Protein AF-A0AAV8CLT0-F1 (afdb_monomer)

Organism: NCBI:txid906938

pLDDT: mean 84.42, std 12.23, range [47.5, 96.56]

Sequence (79 aa):
MDTDDYRLITNADATCIEEIDWDNLLSHREGEICQKRWQQMVRYIGEHKERPFVEQLEVLSQRYCPEMLEYRAKKDELL

Structure (mmCIF, N/CA/C/O backbone):
data_AF-A0AAV8CLT0-F1
#
_entry.id   AF-A0AAV8CLT0-F1
#
loop_
_atom_site.group_PDB
_atom_site.id
_atom_site.type_symbol
_atom_site.label_atom_id
_atom_site.label_alt_id
_atom_site.label_comp_id
_atom_site.label_asym_id
_atom_site.label_entity_id
_atom_site.label_seq_id
_atom_site.pdbx_PDB_ins_code
_atom_site.Cartn_x
_atom_site.Cartn_y
_atom_site.Cartn_z
_atom_site.occupancy
_atom_site.B_iso_or_equiv
_atom_site.auth_seq_id
_atom_site.auth_comp_id
_atom_site.auth_asym_id
_atom_site.auth_atom_id
_atom_site.pdbx_PDB_model_num
ATOM 1 N N . MET A 1 1 ? -3.587 -0.071 -14.751 1.00 61.19 1 MET A N 1
ATOM 2 C CA . MET A 1 1 ? -3.117 -0.066 -13.354 1.00 61.19 1 MET A CA 1
ATOM 3 C C . MET A 1 1 ? -1.626 -0.313 -13.383 1.00 61.19 1 MET A C 1
ATOM 5 O O . MET A 1 1 ? -1.215 -1.173 -14.155 1.00 61.19 1 MET A O 1
ATOM 9 N N . ASP A 1 2 ? -0.833 0.485 -12.671 1.00 81.00 2 ASP A N 1
ATOM 10 C CA . ASP A 1 2 ? 0.618 0.288 -12.637 1.00 81.00 2 ASP A CA 1
ATOM 11 C C . ASP A 1 2 ? 0.935 -1.038 -11.923 1.00 81.00 2 ASP A C 1
ATOM 13 O O . ASP A 1 2 ? 0.305 -1.369 -10.917 1.00 81.00 2 ASP A O 1
ATOM 17 N N . THR A 1 3 ? 1.872 -1.820 -12.461 1.00 84.12 3 THR A N 1
ATOM 18 C CA . THR A 1 3 ? 2.302 -3.084 -11.840 1.00 84.12 3 THR A CA 1
ATOM 19 C C . THR A 1 3 ? 2.973 -2.829 -10.491 1.00 84.12 3 THR A C 1
ATOM 21 O O . THR A 1 3 ? 2.860 -3.659 -9.590 1.00 84.12 3 THR A O 1
ATOM 24 N N . ASP A 1 4 ? 3.622 -1.675 -10.322 1.00 88.69 4 ASP A N 1
ATOM 25 C CA . ASP A 1 4 ? 4.231 -1.299 -9.050 1.00 88.69 4 ASP A CA 1
ATOM 26 C C . ASP A 1 4 ? 3.154 -0.984 -7.998 1.00 88.69 4 ASP A C 1
ATOM 28 O O . ASP A 1 4 ? 3.269 -1.471 -6.881 1.00 88.69 4 ASP A O 1
ATOM 32 N N . ASP A 1 5 ? 2.059 -0.292 -8.348 1.00 90.62 5 ASP A N 1
ATOM 33 C CA . ASP A 1 5 ? 0.948 -0.006 -7.414 1.00 90.62 5 ASP A CA 1
ATOM 34 C C . ASP A 1 5 ? 0.328 -1.291 -6.851 1.00 90.62 5 ASP A C 1
ATOM 36 O O . ASP A 1 5 ? 0.072 -1.398 -5.651 1.00 90.62 5 ASP A O 1
ATOM 40 N N . TYR A 1 6 ? 0.116 -2.279 -7.726 1.00 87.50 6 TYR A N 1
ATOM 41 C CA . TYR A 1 6 ? -0.352 -3.605 -7.331 1.00 87.50 6 TYR A CA 1
ATOM 42 C C . TYR A 1 6 ? 0.617 -4.236 -6.327 1.00 87.50 6 TYR A C 1
ATOM 44 O O . TYR A 1 6 ? 0.212 -4.654 -5.245 1.00 87.50 6 TYR A O 1
ATOM 52 N N . ARG A 1 7 ? 1.913 -4.269 -6.664 1.00 88.94 7 ARG A N 1
ATOM 53 C CA . ARG A 1 7 ? 2.928 -4.934 -5.839 1.00 88.94 7 ARG A CA 1
ATOM 54 C C . ARG A 1 7 ? 3.152 -4.231 -4.504 1.00 88.94 7 ARG A C 1
ATOM 56 O O . ARG A 1 7 ? 3.378 -4.912 -3.512 1.00 88.94 7 ARG A O 1
ATOM 63 N N . LEU A 1 8 ? 3.037 -2.902 -4.455 1.00 91.88 8 LEU A N 1
ATOM 64 C CA . LEU A 1 8 ? 3.082 -2.137 -3.206 1.00 91.88 8 LEU A CA 1
ATOM 65 C C . LEU A 1 8 ? 2.000 -2.605 -2.227 1.00 91.88 8 LEU A C 1
ATOM 67 O O . LEU A 1 8 ? 2.268 -2.727 -1.039 1.00 91.88 8 LEU A O 1
ATOM 71 N N . ILE A 1 9 ? 0.796 -2.907 -2.718 1.00 89.75 9 ILE A N 1
ATOM 72 C CA . ILE A 1 9 ? -0.321 -3.378 -1.888 1.00 89.75 9 ILE A CA 1
ATOM 73 C C . ILE A 1 9 ? -0.176 -4.855 -1.524 1.00 89.75 9 ILE A C 1
ATOM 75 O O . ILE A 1 9 ? -0.468 -5.242 -0.391 1.00 89.75 9 ILE A O 1
ATOM 79 N N . THR A 1 10 ? 0.241 -5.702 -2.468 1.00 85.69 10 THR A N 1
ATOM 80 C CA . THR A 1 10 ? 0.330 -7.147 -2.214 1.00 85.69 10 THR A CA 1
ATOM 81 C C . THR A 1 10 ? 1.519 -7.532 -1.352 1.00 85.69 10 THR A C 1
ATOM 83 O O . THR A 1 10 ? 1.424 -8.516 -0.627 1.00 85.69 10 THR A O 1
ATOM 86 N N . ASN A 1 11 ? 2.615 -6.774 -1.422 1.0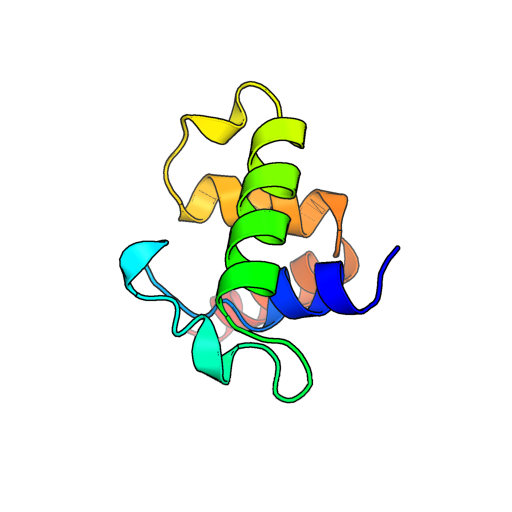0 87.50 11 ASN A N 1
ATOM 87 C CA . ASN A 1 11 ? 3.839 -7.063 -0.676 1.00 87.50 11 ASN A CA 1
ATOM 88 C C . ASN A 1 11 ? 3.897 -6.337 0.675 1.00 87.50 11 ASN A C 1
ATOM 90 O O . ASN A 1 11 ? 4.790 -6.622 1.467 1.00 87.50 11 ASN A O 1
ATOM 94 N N . ALA A 1 12 ? 2.970 -5.412 0.950 1.00 83.94 12 ALA A N 1
ATOM 95 C CA . ALA A 1 12 ? 2.829 -4.787 2.261 1.00 83.94 12 ALA A CA 1
ATOM 96 C C . ALA A 1 12 ? 2.216 -5.787 3.261 1.00 83.94 12 ALA A C 1
ATOM 98 O O . ALA A 1 12 ? 1.023 -5.730 3.569 1.00 83.94 12 ALA A O 1
ATOM 99 N N . ASP A 1 13 ? 3.037 -6.729 3.726 1.00 77.00 13 ASP A N 1
ATOM 100 C CA . ASP A 1 13 ? 2.718 -7.674 4.800 1.00 77.00 13 ASP A CA 1
ATOM 101 C C . ASP A 1 13 ? 3.240 -7.115 6.131 1.00 77.00 13 ASP A C 1
ATOM 103 O O . ASP A 1 13 ? 4.324 -7.457 6.597 1.00 77.00 13 ASP A O 1
ATOM 107 N N . ALA A 1 14 ? 2.502 -6.155 6.687 1.00 79.06 14 ALA A N 1
ATOM 108 C CA . ALA A 1 14 ? 2.864 -5.435 7.904 1.00 79.06 14 ALA A CA 1
ATOM 109 C C . ALA A 1 14 ? 1.609 -5.114 8.723 1.00 79.06 14 ALA A C 1
ATOM 111 O O . ALA A 1 14 ? 0.510 -5.022 8.168 1.00 79.06 14 ALA A O 1
ATOM 112 N N . THR A 1 15 ? 1.753 -4.920 10.038 1.00 76.94 15 THR A N 1
ATOM 113 C CA . THR A 1 15 ? 0.614 -4.518 10.884 1.00 76.94 15 THR A CA 1
ATOM 114 C C . THR A 1 15 ? 0.382 -3.006 10.857 1.00 76.94 15 THR A C 1
ATOM 116 O O . THR A 1 15 ? -0.744 -2.541 11.062 1.00 76.94 15 THR A O 1
ATOM 119 N N . CYS A 1 16 ? 1.427 -2.237 10.538 1.00 85.06 16 CYS A N 1
ATOM 120 C CA . CYS A 1 16 ? 1.387 -0.790 10.371 1.00 85.06 16 CYS A CA 1
ATOM 121 C C . CYS A 1 16 ? 2.382 -0.297 9.302 1.00 85.06 16 CYS A C 1
ATOM 123 O O . CYS A 1 16 ? 3.213 -1.048 8.795 1.00 85.06 16 CYS A O 1
ATOM 125 N N . ILE A 1 17 ? 2.293 0.990 8.948 1.00 86.56 17 ILE A N 1
ATOM 126 C CA . ILE A 1 17 ? 3.104 1.622 7.892 1.00 86.56 17 ILE A CA 1
ATOM 127 C C . ILE A 1 17 ? 4.605 1.640 8.236 1.00 86.56 17 ILE A C 1
ATOM 129 O O . ILE A 1 17 ? 5.450 1.581 7.342 1.00 86.56 17 ILE A O 1
ATOM 133 N N . GLU A 1 18 ? 4.935 1.725 9.524 1.00 89.06 18 GLU A N 1
ATOM 134 C CA . GLU A 1 18 ? 6.301 1.786 10.049 1.00 89.06 18 GLU A CA 1
ATOM 135 C C . GLU A 1 18 ? 7.026 0.438 9.983 1.00 89.06 18 GLU A C 1
ATOM 137 O O . GLU A 1 18 ? 8.253 0.409 9.956 1.00 89.06 18 GLU A O 1
ATOM 142 N N . GLU A 1 19 ? 6.278 -0.664 9.946 1.00 89.75 19 GLU A N 1
ATOM 143 C CA . GLU A 1 19 ? 6.821 -2.024 9.857 1.00 89.75 19 GLU A CA 1
ATOM 144 C C . GLU A 1 19 ? 7.092 -2.466 8.414 1.00 89.75 19 GLU A C 1
ATOM 146 O O . GLU A 1 19 ? 7.672 -3.527 8.189 1.00 89.75 19 GLU A O 1
ATOM 151 N N . ILE A 1 20 ? 6.695 -1.663 7.425 1.00 90.75 20 ILE A N 1
ATOM 152 C CA . ILE A 1 20 ? 6.978 -1.962 6.025 1.00 90.75 20 ILE A CA 1
ATOM 153 C C . ILE A 1 20 ? 8.465 -1.728 5.755 1.00 90.75 20 ILE A C 1
ATOM 155 O O . ILE A 1 20 ? 8.962 -0.602 5.837 1.00 90.75 20 ILE A O 1
ATOM 159 N N . ASP A 1 21 ? 9.160 -2.787 5.348 1.00 93.44 21 ASP A N 1
ATOM 160 C CA . ASP A 1 21 ? 10.515 -2.701 4.811 1.00 93.44 21 ASP A CA 1
ATOM 161 C C . ASP A 1 21 ? 10.480 -2.131 3.385 1.00 93.44 21 ASP A C 1
ATOM 163 O O . ASP A 1 21 ? 10.457 -2.858 2.391 1.00 93.44 21 ASP A O 1
ATOM 167 N N . TRP A 1 22 ? 10.420 -0.801 3.289 1.00 94.44 22 TRP A N 1
ATOM 168 C CA . TRP A 1 22 ? 10.317 -0.085 2.017 1.00 94.44 22 TRP A CA 1
ATOM 169 C C . TRP A 1 22 ? 11.479 -0.383 1.070 1.00 94.44 22 TRP A C 1
ATOM 171 O O . TRP A 1 22 ? 11.253 -0.482 -0.137 1.00 94.44 22 TRP A O 1
ATOM 181 N N . ASP A 1 23 ? 12.692 -0.541 1.604 1.00 94.56 23 ASP A N 1
ATOM 182 C CA . ASP A 1 23 ? 13.909 -0.754 0.816 1.00 94.56 23 ASP A CA 1
ATOM 183 C C . ASP A 1 23 ? 13.943 -2.139 0.162 1.00 94.56 23 ASP A C 1
ATOM 185 O O . ASP A 1 23 ? 14.527 -2.294 -0.911 1.00 94.56 23 ASP A O 1
ATOM 189 N N . ASN A 1 24 ? 13.265 -3.127 0.755 1.00 92.81 24 ASN A N 1
ATOM 190 C CA . ASN A 1 24 ? 13.157 -4.478 0.199 1.00 92.81 24 ASN A CA 1
ATOM 191 C C . ASN A 1 24 ? 11.767 -4.810 -0.375 1.00 92.81 24 ASN A C 1
ATOM 193 O O . ASN A 1 24 ? 11.566 -5.909 -0.896 1.00 92.81 24 ASN A O 1
ATOM 197 N N . LEU A 1 25 ? 10.812 -3.872 -0.340 1.00 93.19 25 LEU A N 1
ATOM 198 C CA . LEU A 1 25 ? 9.427 -4.096 -0.779 1.00 93.19 25 LEU A CA 1
ATOM 199 C C . LEU A 1 25 ? 9.320 -4.429 -2.276 1.00 93.19 25 LEU A C 1
ATOM 201 O O . LEU A 1 25 ? 8.541 -5.300 -2.680 1.00 93.19 25 LEU A O 1
ATOM 205 N N . LEU A 1 26 ? 10.103 -3.727 -3.102 1.00 94.00 26 LEU A N 1
ATOM 206 C CA . LEU A 1 26 ? 10.214 -3.930 -4.546 1.00 94.00 26 LEU A CA 1
ATOM 207 C C . LEU A 1 26 ? 11.693 -3.962 -4.936 1.00 94.00 26 LEU A C 1
ATOM 209 O 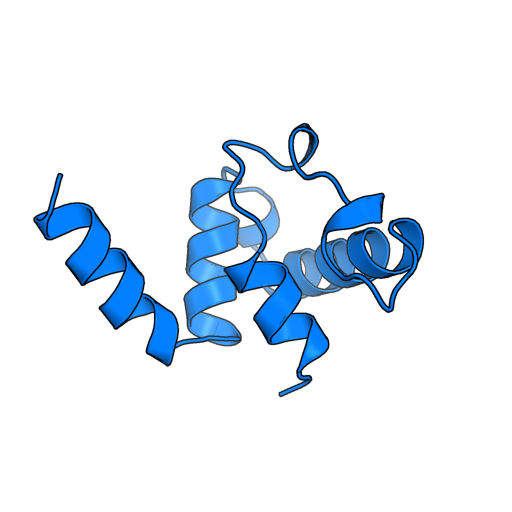O . LEU A 1 26 ? 12.352 -2.931 -4.954 1.00 94.00 26 LEU A O 1
ATOM 213 N N . SER A 1 27 ? 12.203 -5.125 -5.342 1.00 92.06 27 SER A N 1
ATOM 214 C CA . SER A 1 27 ? 13.635 -5.323 -5.632 1.00 92.06 27 SER A CA 1
ATOM 215 C C . SER A 1 27 ? 14.215 -4.415 -6.728 1.00 92.06 27 SER A C 1
ATOM 217 O O . SER A 1 27 ? 15.429 -4.314 -6.869 1.00 92.06 27 SER A O 1
ATOM 219 N N . HIS A 1 28 ? 13.364 -3.815 -7.567 1.00 93.44 28 HIS A N 1
ATOM 220 C CA . HIS A 1 28 ? 13.749 -2.934 -8.675 1.00 93.44 28 HIS A CA 1
ATOM 221 C C . HIS A 1 28 ? 13.482 -1.447 -8.403 1.00 93.44 28 HIS A C 1
ATOM 223 O O . HIS A 1 28 ? 13.658 -0.631 -9.311 1.00 93.44 28 HIS A O 1
ATOM 229 N N . ARG A 1 29 ? 13.027 -1.079 -7.199 1.00 93.81 29 ARG A N 1
ATOM 230 C CA . ARG A 1 29 ? 12.737 0.308 -6.814 1.00 93.81 29 ARG A CA 1
ATOM 231 C C . ARG A 1 29 ? 13.387 0.638 -5.483 1.00 93.81 29 ARG A C 1
ATOM 233 O O . ARG A 1 29 ? 13.408 -0.171 -4.570 1.00 93.81 29 ARG A O 1
ATOM 240 N N . GLU A 1 30 ? 13.858 1.869 -5.372 1.00 96.19 30 GLU A N 1
ATOM 241 C CA . GLU A 1 30 ? 14.335 2.408 -4.102 1.00 96.19 30 GLU A CA 1
ATOM 242 C C . GLU A 1 30 ? 13.166 2.577 -3.122 1.00 96.19 30 GLU A C 1
ATOM 244 O O . GLU A 1 30 ? 12.070 2.992 -3.523 1.00 96.19 30 GLU A O 1
ATOM 249 N N . GLY A 1 31 ? 13.401 2.316 -1.834 1.00 95.38 31 GLY A N 1
ATOM 250 C CA . GLY A 1 31 ? 12.352 2.377 -0.819 1.00 95.38 31 GLY A CA 1
ATOM 251 C C . GLY A 1 31 ? 11.710 3.755 -0.687 1.00 95.38 31 GLY A C 1
ATOM 252 O O . GLY A 1 31 ? 10.491 3.857 -0.544 1.00 95.38 31 GLY A O 1
ATOM 253 N N . GLU A 1 32 ? 12.478 4.833 -0.864 1.00 96.56 32 GLU A N 1
ATOM 254 C CA . GLU A 1 32 ? 11.937 6.199 -0.870 1.00 96.56 32 GLU A CA 1
ATOM 255 C C . GLU A 1 32 ? 10.905 6.408 -1.998 1.00 96.56 32 GLU A C 1
ATOM 257 O O . GLU A 1 32 ? 9.895 7.095 -1.811 1.00 96.56 32 GLU A O 1
ATOM 262 N N . ILE A 1 33 ? 11.117 5.794 -3.169 1.00 95.81 33 ILE A N 1
ATOM 263 C CA . ILE A 1 33 ? 10.172 5.856 -4.295 1.00 95.81 33 ILE A CA 1
ATOM 264 C C . ILE A 1 33 ? 8.893 5.093 -3.942 1.00 95.81 33 ILE A C 1
ATOM 266 O O . ILE A 1 33 ? 7.796 5.623 -4.141 1.00 95.81 33 ILE A O 1
ATOM 270 N N . CYS A 1 34 ? 9.026 3.891 -3.378 1.00 95.56 34 CYS A N 1
ATOM 271 C CA . CYS A 1 34 ? 7.902 3.082 -2.904 1.00 95.56 34 CYS A CA 1
ATOM 272 C C . CYS A 1 34 ? 7.067 3.840 -1.864 1.00 95.56 34 CYS A C 1
ATOM 274 O O . CYS A 1 34 ? 5.848 3.95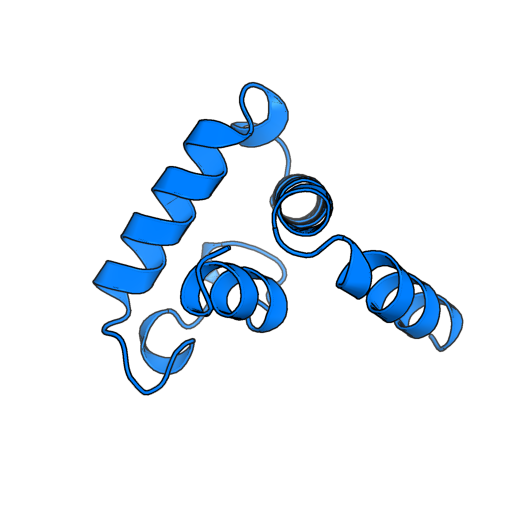2 -2.003 1.00 95.56 34 CYS A O 1
ATOM 276 N N . GLN A 1 35 ? 7.725 4.442 -0.872 1.00 94.88 35 GLN A N 1
ATOM 277 C CA . GLN A 1 35 ? 7.070 5.182 0.201 1.00 94.88 35 GLN A CA 1
ATOM 278 C C . GLN A 1 35 ? 6.348 6.431 -0.324 1.00 94.88 35 GLN A C 1
ATOM 280 O O . GLN A 1 35 ? 5.179 6.661 0.000 1.00 94.88 35 GLN A O 1
ATOM 285 N N . LYS A 1 36 ? 6.996 7.228 -1.186 1.00 95.56 36 LYS A N 1
ATOM 286 C CA . LYS A 1 36 ? 6.354 8.389 -1.831 1.00 95.56 36 LYS A CA 1
ATOM 287 C C . LYS A 1 36 ? 5.135 7.967 -2.638 1.00 95.56 36 LYS A C 1
ATOM 289 O O . LYS A 1 36 ? 4.109 8.651 -2.604 1.00 95.56 36 LYS A O 1
ATOM 294 N N . ARG A 1 37 ? 5.232 6.849 -3.363 1.00 95.00 37 ARG A N 1
ATOM 295 C CA . ARG A 1 37 ? 4.119 6.341 -4.162 1.00 95.00 37 ARG A CA 1
ATOM 296 C C . ARG A 1 37 ? 2.959 5.886 -3.282 1.00 95.00 37 ARG A C 1
ATOM 298 O O . ARG A 1 37 ? 1.830 6.309 -3.526 1.00 95.00 37 ARG A O 1
ATOM 305 N N . TRP A 1 38 ? 3.236 5.137 -2.220 1.00 93.69 38 TRP A N 1
ATOM 306 C CA . TRP A 1 38 ? 2.232 4.750 -1.231 1.00 93.69 38 TRP A CA 1
ATOM 307 C C . TRP A 1 38 ? 1.511 5.966 -0.638 1.00 93.69 38 TRP A C 1
ATOM 309 O O . TRP A 1 38 ? 0.283 6.024 -0.624 1.00 93.69 38 TRP A O 1
ATOM 319 N N . GLN A 1 39 ? 2.255 6.995 -0.220 1.00 93.12 39 GLN A N 1
ATOM 320 C CA . GLN A 1 39 ? 1.669 8.230 0.312 1.00 93.12 39 GLN A CA 1
ATOM 321 C C . GLN A 1 39 ? 0.746 8.925 -0.698 1.00 93.12 39 GLN A C 1
ATOM 323 O O . GLN A 1 39 ? -0.275 9.493 -0.309 1.00 93.12 39 GLN A O 1
ATOM 328 N N . GLN A 1 40 ? 1.071 8.888 -1.994 1.00 93.56 40 GLN A N 1
ATOM 329 C CA . GLN A 1 40 ? 0.165 9.387 -3.030 1.00 93.56 40 GLN A CA 1
ATOM 330 C C . GLN A 1 40 ? -1.116 8.553 -3.083 1.00 93.56 40 GLN A C 1
ATOM 332 O O . GLN A 1 40 ? -2.201 9.129 -3.071 1.00 93.56 40 GLN A O 1
ATOM 337 N N . MET A 1 41 ? -1.008 7.223 -3.094 1.00 93.12 41 MET A N 1
ATOM 338 C CA . MET A 1 41 ? -2.166 6.323 -3.118 1.00 93.12 41 MET A CA 1
ATOM 339 C C . MET A 1 41 ? -3.092 6.571 -1.917 1.00 93.12 41 MET A C 1
ATOM 341 O O . MET A 1 41 ? -4.294 6.759 -2.103 1.00 93.12 41 MET A O 1
ATOM 345 N N . VAL A 1 42 ? -2.531 6.701 -0.710 1.00 92.38 42 VAL A N 1
ATOM 346 C CA . VAL A 1 42 ? -3.276 7.035 0.518 1.00 92.38 42 VAL A CA 1
ATOM 347 C C . VAL A 1 42 ? -3.942 8.415 0.439 1.00 92.38 42 VAL A C 1
ATOM 349 O O . VAL A 1 42 ? -5.072 8.593 0.883 1.00 92.38 42 VAL A O 1
ATOM 352 N N . ARG A 1 43 ? -3.310 9.421 -0.175 1.00 92.50 43 ARG A N 1
ATOM 353 C CA . ARG A 1 43 ? -3.967 10.728 -0.382 1.00 92.50 43 ARG A CA 1
ATOM 354 C C . ARG A 1 43 ? -5.180 10.632 -1.312 1.00 92.50 43 ARG A C 1
ATOM 356 O O . ARG A 1 43 ? -6.127 11.397 -1.145 1.00 92.50 43 ARG A O 1
ATOM 363 N N . TYR A 1 44 ? -5.165 9.708 -2.274 1.00 91.69 44 TYR A N 1
ATOM 364 C CA . TYR A 1 44 ? -6.237 9.544 -3.259 1.00 91.69 44 TYR A CA 1
ATOM 365 C C . TYR A 1 44 ? -7.433 8.714 -2.774 1.00 91.69 44 TYR A C 1
ATOM 367 O O . TYR A 1 44 ? -8.472 8.747 -3.434 1.00 91.69 44 TYR A O 1
ATOM 375 N N . ILE A 1 45 ? -7.342 8.027 -1.628 1.00 90.44 45 ILE A N 1
ATOM 376 C CA . ILE A 1 45 ? -8.497 7.343 -1.011 1.00 90.44 45 ILE A CA 1
ATOM 377 C C . ILE A 1 45 ? -9.379 8.285 -0.166 1.00 90.44 45 ILE A C 1
ATOM 379 O O . ILE A 1 45 ? -10.338 7.841 0.456 1.00 90.44 45 ILE A O 1
ATOM 383 N N . GLY A 1 46 ? -9.105 9.595 -0.168 1.00 89.56 46 GLY A N 1
ATOM 384 C CA . GLY A 1 46 ? -9.990 10.606 0.417 1.00 89.56 46 GLY A CA 1
ATOM 385 C C . GLY A 1 46 ? -10.054 10.537 1.943 1.00 89.56 46 GLY A C 1
ATOM 386 O O . GLY A 1 46 ? -9.019 10.537 2.605 1.00 89.56 46 GLY A O 1
ATOM 387 N N . GLU A 1 47 ? -11.263 10.495 2.505 1.00 89.44 47 GLU A N 1
ATOM 388 C CA . GLU A 1 47 ? -11.492 10.420 3.959 1.00 89.44 47 GLU A CA 1
ATOM 389 C C . GLU A 1 47 ? -10.905 9.155 4.603 1.00 89.44 47 GLU A C 1
ATOM 391 O O . GLU A 1 47 ? -10.571 9.150 5.785 1.00 89.44 47 GLU A O 1
ATOM 396 N N . HIS A 1 48 ? -10.690 8.098 3.815 1.00 88.75 48 HIS A N 1
ATOM 397 C CA . HIS A 1 48 ? -10.095 6.859 4.305 1.00 88.75 48 HIS A CA 1
ATOM 398 C C . HIS A 1 48 ? -8.626 7.015 4.721 1.00 88.75 48 HIS A C 1
ATOM 400 O O . HIS A 1 48 ? -8.127 6.191 5.478 1.00 88.75 48 HIS A O 1
ATOM 406 N N . L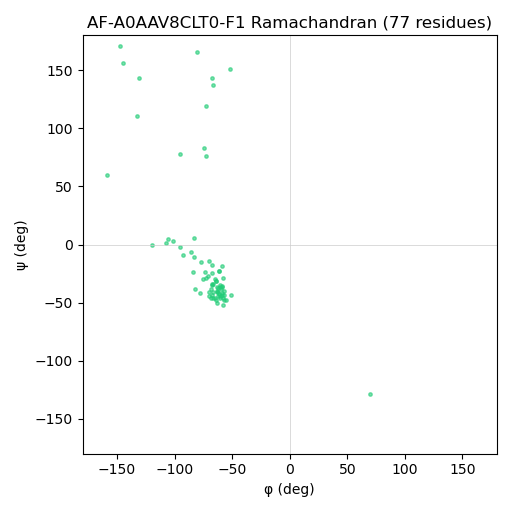YS A 1 49 ? -7.938 8.084 4.295 1.00 88.56 49 LYS A N 1
ATOM 407 C CA . LYS A 1 49 ? -6.529 8.346 4.641 1.00 88.56 49 LYS A CA 1
ATOM 408 C C . LYS A 1 49 ? -6.275 8.515 6.147 1.00 88.56 49 LYS A C 1
ATOM 410 O O . LYS A 1 49 ? -5.132 8.423 6.577 1.00 88.56 49 LYS A O 1
ATOM 415 N N . GLU A 1 50 ? -7.305 8.869 6.919 1.00 89.06 50 GLU A N 1
ATOM 416 C CA . GLU A 1 50 ? -7.205 9.119 8.368 1.00 89.06 50 GLU A CA 1
ATOM 417 C C . GLU A 1 50 ? -7.573 7.878 9.192 1.00 89.06 50 GLU A C 1
ATOM 419 O O . GLU A 1 50 ? -7.496 7.895 10.418 1.00 89.06 50 GLU A O 1
ATOM 424 N N . ARG A 1 51 ? -7.965 6.788 8.524 1.00 89.44 51 ARG A N 1
ATOM 425 C CA . ARG A 1 51 ? -8.349 5.530 9.167 1.00 89.44 51 ARG A CA 1
ATOM 426 C C . ARG A 1 51 ? -7.128 4.691 9.558 1.00 89.44 51 ARG A C 1
ATOM 428 O O . ARG A 1 51 ? -6.032 4.957 9.063 1.00 89.44 51 ARG A O 1
ATOM 435 N N . PRO A 1 52 ? -7.290 3.665 10.411 1.00 89.69 52 PRO A N 1
ATOM 436 C CA . PRO A 1 52 ? -6.228 2.710 10.714 1.00 89.69 52 PRO A CA 1
ATOM 437 C C . PRO A 1 52 ? -5.607 2.093 9.456 1.00 89.69 52 PRO A C 1
ATOM 439 O O . PRO A 1 52 ? -6.275 1.922 8.436 1.00 89.69 52 PRO A O 1
ATOM 442 N N . PHE A 1 53 ? -4.331 1.715 9.548 1.00 88.75 53 PHE A N 1
ATOM 443 C CA . PHE A 1 53 ? -3.559 1.163 8.430 1.00 88.75 53 PHE A CA 1
ATOM 444 C C . PHE A 1 53 ? -4.267 -0.003 7.723 1.00 88.75 53 PHE A C 1
ATOM 446 O O . PHE A 1 53 ? -4.328 -0.029 6.496 1.00 88.75 53 PHE A O 1
ATOM 453 N N . VAL A 1 54 ? -4.861 -0.922 8.487 1.00 87.69 54 VAL A N 1
ATOM 454 C CA . VAL A 1 54 ? -5.584 -2.082 7.943 1.00 87.69 54 VAL A CA 1
ATOM 455 C C . VAL A 1 54 ? -6.771 -1.652 7.075 1.00 87.69 54 VAL A C 1
ATOM 457 O O . VAL A 1 54 ? -6.944 -2.174 5.977 1.00 87.69 54 VAL A O 1
ATOM 460 N N . GLU A 1 55 ? -7.537 -0.645 7.504 1.00 89.69 55 GLU A N 1
ATOM 461 C CA . GLU A 1 55 ? -8.654 -0.107 6.715 1.00 89.69 55 GLU A CA 1
ATOM 462 C C . GLU A 1 55 ? -8.166 0.633 5.463 1.00 89.69 55 GLU A C 1
ATOM 464 O O . GLU A 1 55 ? -8.766 0.516 4.393 1.00 89.69 55 GLU A O 1
ATOM 469 N N . GLN A 1 56 ? -7.059 1.379 5.562 1.00 91.88 56 GLN A N 1
ATOM 470 C CA . GLN A 1 56 ? -6.439 2.004 4.389 1.00 91.88 56 GLN A CA 1
ATOM 471 C C . GLN A 1 56 ? -6.018 0.946 3.368 1.00 91.88 56 GLN A C 1
ATOM 473 O O . GLN A 1 56 ? -6.297 1.092 2.177 1.00 91.88 56 GLN A O 1
ATOM 478 N N . LEU A 1 57 ? -5.370 -0.125 3.832 1.00 89.19 57 LEU A N 1
ATOM 479 C CA . LEU A 1 57 ? -4.911 -1.230 3.000 1.00 89.19 57 LEU A CA 1
ATOM 480 C C . LEU A 1 57 ? -6.080 -1.966 2.338 1.00 89.19 57 LEU A C 1
ATOM 482 O O . LEU A 1 57 ? -5.971 -2.343 1.172 1.00 89.19 57 LEU A O 1
ATOM 486 N N . GLU A 1 58 ? -7.209 -2.122 3.026 1.00 88.50 58 GLU A N 1
ATOM 487 C CA . GLU A 1 58 ? -8.428 -2.686 2.444 1.00 88.50 58 GLU A CA 1
ATOM 488 C C . GLU A 1 58 ? -8.972 -1.807 1.309 1.00 88.50 58 GLU A C 1
ATOM 490 O O . GLU A 1 58 ? -9.169 -2.297 0.197 1.00 88.50 58 GLU A O 1
ATOM 495 N N . VAL A 1 59 ? -9.136 -0.497 1.530 1.00 91.56 59 VAL A N 1
ATOM 496 C CA . VAL A 1 59 ? -9.636 0.435 0.498 1.00 91.56 59 VAL A CA 1
ATOM 497 C C . VAL A 1 59 ? -8.677 0.515 -0.694 1.00 91.56 59 VAL A C 1
ATOM 499 O O . VAL A 1 59 ? -9.104 0.540 -1.853 1.00 91.56 59 VAL A O 1
ATOM 502 N N . LEU A 1 60 ? -7.367 0.518 -0.435 1.00 91.31 60 LEU A N 1
ATOM 503 C CA . LEU A 1 60 ? -6.347 0.439 -1.478 1.00 91.31 60 LEU A CA 1
ATOM 504 C C . LEU A 1 60 ? -6.451 -0.875 -2.258 1.00 91.31 60 LEU A C 1
ATOM 506 O O . LEU A 1 60 ? -6.432 -0.846 -3.488 1.00 91.31 60 LEU A O 1
ATOM 510 N N . SER A 1 61 ? -6.633 -2.003 -1.570 1.00 88.50 61 SER A N 1
ATOM 511 C CA . SER A 1 61 ? -6.838 -3.308 -2.206 1.00 88.50 61 SER A CA 1
ATOM 512 C C . SER A 1 61 ? -8.093 -3.302 -3.074 1.00 88.50 61 SER A C 1
ATOM 514 O O . SER A 1 61 ? -8.024 -3.691 -4.229 1.00 88.50 61 SER A O 1
ATOM 516 N N . GLN A 1 62 ? -9.216 -2.755 -2.607 1.00 87.62 62 GLN A N 1
ATOM 517 C CA . GLN A 1 62 ? -10.431 -2.635 -3.421 1.00 87.62 62 GLN A CA 1
ATOM 518 C C . GLN A 1 62 ? -10.207 -1.798 -4.692 1.00 87.62 62 GLN A C 1
ATOM 520 O O . GLN A 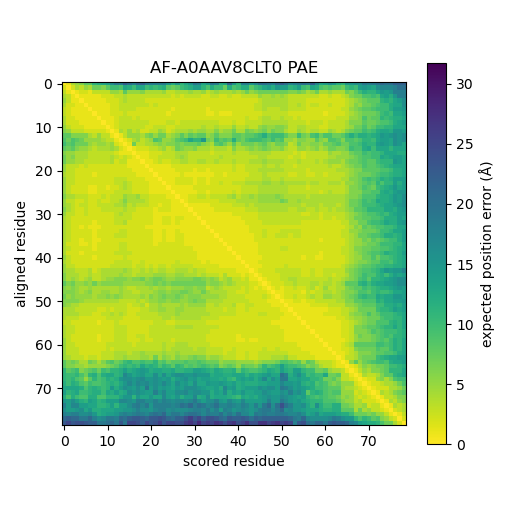1 62 ? -10.732 -2.121 -5.758 1.00 87.62 62 GLN A O 1
ATOM 525 N N . ARG A 1 63 ? -9.409 -0.727 -4.601 1.00 87.75 63 ARG A N 1
ATOM 526 C CA . ARG A 1 63 ? -9.191 0.219 -5.706 1.00 87.75 63 ARG A CA 1
ATOM 527 C C . ARG A 1 63 ? -8.150 -0.240 -6.729 1.00 87.75 63 ARG A C 1
ATOM 529 O O . ARG A 1 63 ? -8.310 0.033 -7.917 1.00 87.75 63 ARG A O 1
ATOM 536 N N . TYR A 1 64 ? -7.079 -0.878 -6.273 1.00 84.38 64 TYR A N 1
ATOM 537 C CA . TYR A 1 64 ? -5.896 -1.216 -7.077 1.00 84.38 64 TYR A CA 1
ATOM 538 C C . TYR A 1 64 ? -5.625 -2.722 -7.140 1.00 84.38 64 TYR A C 1
ATOM 540 O O . TYR A 1 64 ? -4.653 -3.161 -7.744 1.00 84.38 64 TYR A O 1
ATOM 548 N N . CYS A 1 65 ? -6.432 -3.542 -6.482 1.00 81.00 65 CYS A N 1
ATOM 549 C CA . CYS A 1 65 ? -6.321 -4.983 -6.582 1.00 81.00 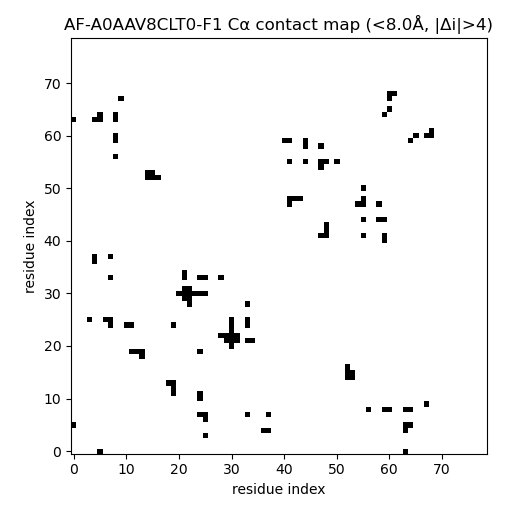65 CYS A CA 1
ATOM 550 C C . CYS A 1 65 ? -7.627 -5.691 -6.178 1.00 81.00 65 CYS A C 1
ATOM 552 O O . CYS A 1 65 ? -7.637 -6.483 -5.233 1.00 81.00 65 CYS A O 1
ATOM 554 N N . PRO A 1 66 ? -8.751 -5.416 -6.862 1.00 72.44 66 PRO A N 1
ATOM 555 C CA . PRO A 1 66 ? -10.030 -6.026 -6.503 1.00 72.44 66 PRO A CA 1
ATOM 556 C C . PRO A 1 66 ? -9.975 -7.565 -6.534 1.00 72.44 66 PRO A C 1
ATOM 558 O O . PRO A 1 66 ? -10.640 -8.213 -5.735 1.00 72.44 66 PRO A O 1
ATOM 561 N N . GLU A 1 67 ? -9.113 -8.153 -7.371 1.00 68.88 67 GLU A N 1
ATOM 562 C CA . GLU A 1 67 ? -8.873 -9.604 -7.432 1.00 68.88 67 GLU A CA 1
ATOM 563 C C . GLU A 1 67 ? -8.183 -10.172 -6.169 1.00 68.88 67 GLU A C 1
ATOM 565 O O . GLU A 1 67 ? -8.373 -11.340 -5.837 1.00 68.88 67 GLU A O 1
ATOM 570 N N . MET A 1 68 ? -7.434 -9.363 -5.403 1.00 63.72 68 MET A N 1
ATOM 571 C CA . MET A 1 68 ? -6.829 -9.795 -4.129 1.00 63.72 68 MET A CA 1
ATOM 572 C C . MET A 1 68 ? -7.822 -9.864 -2.968 1.00 63.72 68 MET A C 1
ATOM 574 O O . MET A 1 68 ? -7.498 -10.482 -1.953 1.00 63.72 68 MET A O 1
ATOM 578 N N . LEU A 1 69 ? -9.018 -9.275 -3.088 1.00 61.56 69 LEU A N 1
ATOM 579 C CA . LEU A 1 69 ? -10.054 -9.396 -2.055 1.00 61.56 69 LEU A CA 1
ATOM 580 C C . LEU A 1 69 ? -10.477 -10.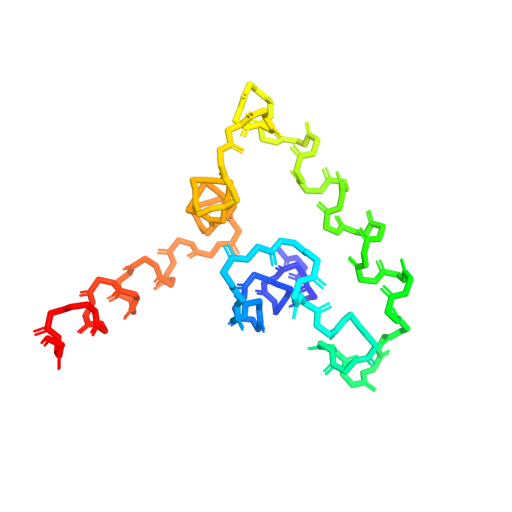856 -1.879 1.00 61.56 69 LEU A C 1
ATOM 582 O O . LEU A 1 69 ? -10.587 -11.330 -0.753 1.00 61.56 69 LEU A O 1
ATOM 586 N N . GLU A 1 70 ? -10.620 -11.596 -2.982 1.00 62.09 70 GLU A N 1
ATOM 587 C CA . GLU A 1 70 ? -10.932 -13.027 -2.934 1.00 62.09 70 GLU A CA 1
ATOM 588 C C . GLU A 1 70 ? -9.780 -13.857 -2.350 1.00 62.09 70 GLU A C 1
ATOM 590 O O . GLU A 1 70 ? -10.020 -14.844 -1.657 1.00 62.09 70 GLU A O 1
ATOM 595 N N . TYR A 1 71 ? -8.526 -13.468 -2.606 1.00 60.78 71 TYR A N 1
ATOM 596 C CA . TYR A 1 71 ? -7.352 -14.153 -2.057 1.00 60.78 71 TYR A CA 1
ATOM 597 C C . TYR A 1 71 ? -7.207 -13.930 -0.545 1.00 60.78 71 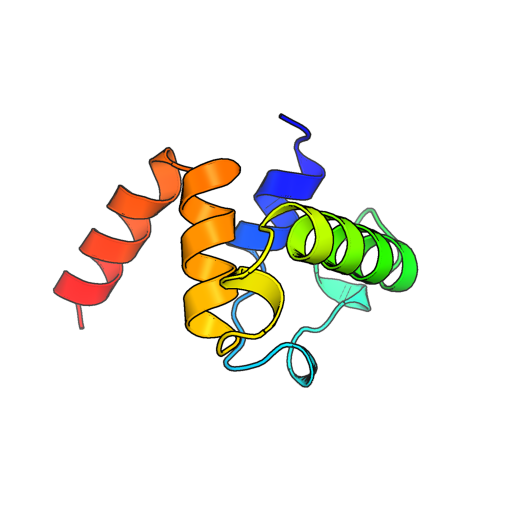TYR A C 1
ATOM 599 O O . TYR A 1 71 ? -6.964 -14.887 0.189 1.00 60.78 71 TYR A O 1
ATOM 607 N N . ARG A 1 72 ? -7.389 -12.691 -0.062 1.00 62.66 72 ARG A N 1
ATOM 608 C CA . ARG A 1 72 ? -7.345 -12.378 1.377 1.00 62.66 72 ARG A CA 1
ATOM 609 C C . ARG A 1 72 ? -8.518 -13.005 2.132 1.00 62.66 72 ARG A C 1
ATOM 611 O O . ARG A 1 72 ? -8.276 -13.643 3.147 1.00 62.66 72 ARG A O 1
ATOM 618 N N . ALA A 1 73 ? -9.739 -12.939 1.595 1.00 62.47 73 ALA A N 1
ATOM 619 C CA . ALA A 1 73 ? -10.901 -13.601 2.198 1.00 62.47 73 ALA A CA 1
ATOM 620 C C . ALA A 1 73 ? -10.682 -15.116 2.368 1.00 62.47 73 ALA A C 1
ATOM 622 O O . ALA A 1 73 ? -10.928 -15.662 3.437 1.00 62.47 73 ALA A O 1
ATOM 623 N N . LYS A 1 74 ? -10.127 -15.788 1.349 1.00 61.44 74 LYS A N 1
ATOM 624 C CA . LYS A 1 74 ? -9.771 -17.214 1.444 1.00 61.44 74 LYS A CA 1
ATOM 625 C C . LYS A 1 74 ? -8.640 -17.491 2.437 1.00 61.44 74 LYS A C 1
ATOM 627 O O . LYS A 1 74 ? -8.626 -18.557 3.040 1.00 61.44 74 LYS A O 1
ATOM 632 N N . LYS A 1 75 ? -7.675 -16.576 2.584 1.00 57.12 75 LYS A N 1
ATOM 633 C CA . LYS A 1 75 ? -6.577 -16.706 3.556 1.00 57.12 75 LYS A CA 1
ATOM 634 C C . LYS A 1 75 ? -7.099 -16.621 4.995 1.00 57.12 75 LYS A C 1
ATOM 636 O O . LYS A 1 75 ? -6.654 -17.409 5.821 1.00 57.12 75 LYS A O 1
ATOM 641 N N . ASP A 1 76 ? -8.046 -15.726 5.266 1.00 59.22 76 ASP A N 1
ATOM 642 C CA . ASP A 1 76 ? -8.659 -15.577 6.591 1.00 59.22 76 ASP A CA 1
ATOM 643 C C . ASP A 1 76 ? -9.617 -16.736 6.933 1.00 59.22 76 ASP A C 1
ATOM 645 O O . ASP A 1 76 ? -9.729 -17.100 8.095 1.00 59.22 76 ASP A O 1
ATOM 649 N N . GLU A 1 77 ? -10.253 -17.380 5.944 1.00 60.44 77 GLU A N 1
ATOM 650 C CA . GLU A 1 77 ? -11.033 -18.622 6.143 1.00 60.44 77 GLU A CA 1
ATOM 651 C C . GLU A 1 77 ? -10.170 -19.864 6.458 1.00 60.44 77 GLU A C 1
ATOM 653 O O . GLU A 1 77 ? -10.698 -20.902 6.860 1.00 60.44 77 GLU A O 1
ATOM 658 N N . LEU A 1 78 ? -8.852 -19.786 6.245 1.00 54.41 78 LEU A N 1
ATOM 659 C CA . LEU A 1 78 ? -7.890 -20.875 6.469 1.00 54.41 78 LEU A CA 1
ATOM 660 C C . LEU A 1 78 ? -7.095 -20.733 7.785 1.00 54.41 78 LEU A C 1
ATOM 662 O O . LEU A 1 78 ? -6.217 -21.563 8.043 1.00 54.41 78 LEU A O 1
ATOM 666 N N . LEU A 1 79 ? -7.393 -19.711 8.596 1.00 47.50 79 LEU A N 1
ATOM 667 C CA . LEU A 1 79 ? -6.865 -19.473 9.949 1.00 47.50 79 LEU A CA 1
ATOM 668 C C . LEU A 1 79 ? -7.942 -19.736 11.011 1.00 47.50 79 LEU A C 1
ATOM 670 O O . LEU A 1 79 ? -7.551 -20.189 12.111 1.00 47.50 79 LEU A O 1
#

Solvent-accessible surface area (backbone atoms only — not comparable to full-atom values): 4696 Å² total; per-residue (Å²): 131,60,73,63,63,36,45,57,62,74,57,57,82,51,88,42,79,85,63,48,58,40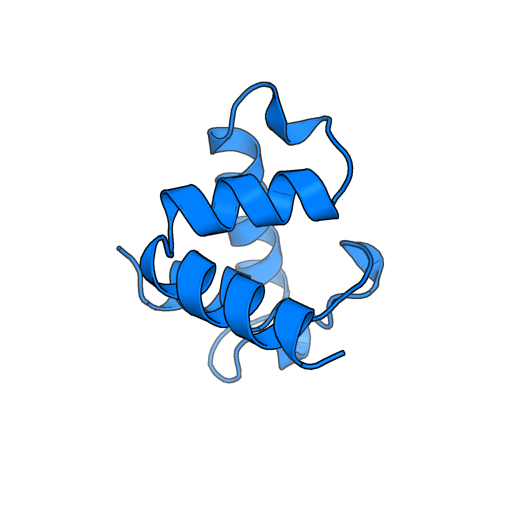,63,69,56,41,92,90,47,57,19,70,57,51,50,54,50,49,54,50,55,41,62,72,56,53,80,45,55,80,48,58,56,64,58,36,51,49,55,48,32,58,74,61,33,56,76,50,53,62,52,51,55,55,53,64,75,74,110

Radius of gyration: 12.29 Å; Cα contacts (8 Å, |Δi|>4): 67; chains: 1; bounding box: 26×32×24 Å

Secondary structure (DSSP, 8-state):
--HHHHHHHHH---SSGGG--HHHHSTTS-HHHHHHHHHHHHHHTGGGGGS-HHHHHHHHHHHH-HHHHHHHHHHHTT-

Mean predicted aligned error: 5.86 Å

Foldseek 3Di:
DDPLLVQLLVQPPDQAPVRDPLCPSDVVDGSVVSNVVVVVLLVVLPPQVPPGPVSSSVSSCVVPPVVCVVVVVVVVVVD